Protein AF-A0A950S6F5-F1 (afdb_monomer_lite)

Structure (mmCIF, N/CA/C/O backbone):
data_AF-A0A950S6F5-F1
#
_entry.id   AF-A0A950S6F5-F1
#
loop_
_atom_site.group_PDB
_atom_site.id
_atom_site.type_symbol
_atom_site.label_atom_id
_atom_site.label_alt_id
_atom_site.label_comp_id
_atom_site.label_asym_id
_atom_site.label_entity_id
_atom_site.label_seq_id
_atom_site.pdbx_PDB_ins_code
_atom_site.Cartn_x
_atom_site.Cartn_y
_atom_site.Cartn_z
_atom_site.occupancy
_atom_site.B_iso_or_equiv
_atom_site.auth_seq_id
_atom_site.auth_comp_id
_atom_site.auth_asym_id
_atom_site.auth_atom_id
_atom_site.pdbx_PDB_model_num
ATOM 1 N N . MET A 1 1 ? -60.854 12.770 68.342 1.00 50.31 1 MET A N 1
ATOM 2 C CA . MET A 1 1 ? -59.406 12.559 68.170 1.00 50.31 1 MET A CA 1
ATOM 3 C C . MET A 1 1 ? -59.249 11.966 66.782 1.00 50.31 1 MET A C 1
ATOM 5 O O . MET A 1 1 ? -59.583 10.809 66.584 1.00 50.31 1 MET A O 1
ATOM 9 N N . THR A 1 2 ? -58.998 12.825 65.801 1.00 54.88 2 THR A N 1
ATOM 10 C CA . THR A 1 2 ? -58.970 12.513 64.365 1.00 54.88 2 THR A CA 1
ATOM 11 C C . THR A 1 2 ? -57.511 12.414 63.947 1.00 54.88 2 THR A C 1
ATOM 13 O O . THR A 1 2 ? -56.796 13.406 64.050 1.00 54.88 2 THR A O 1
ATOM 16 N N . GLU A 1 3 ? -57.062 11.223 63.558 1.00 56.06 3 GLU A N 1
ATOM 17 C CA . GLU A 1 3 ? -55.709 11.010 63.039 1.00 56.06 3 GLU A CA 1
ATOM 18 C C . GLU A 1 3 ? -55.657 11.447 61.570 1.00 56.06 3 GLU A C 1
ATOM 20 O O . GLU A 1 3 ? -56.433 10.958 60.747 1.00 56.06 3 GLU A O 1
ATOM 25 N N . GLU A 1 4 ? -54.781 12.402 61.250 1.00 56.34 4 GLU A N 1
ATOM 26 C CA . GLU A 1 4 ? -54.487 12.777 59.865 1.00 56.34 4 GLU A CA 1
ATOM 27 C C . GLU A 1 4 ? -53.577 11.729 59.200 1.00 56.34 4 GLU A C 1
ATOM 29 O O . GLU A 1 4 ? -52.648 11.225 59.839 1.00 56.34 4 GLU A O 1
ATOM 34 N N . PRO A 1 5 ? -53.802 11.401 57.914 1.00 65.88 5 PRO A N 1
ATOM 35 C CA . PRO A 1 5 ? -52.975 10.449 57.196 1.00 65.88 5 PRO A CA 1
ATOM 36 C C . PRO A 1 5 ? -51.649 11.097 56.784 1.00 65.88 5 PRO A C 1
ATOM 38 O O . PRO A 1 5 ? -51.618 12.141 56.138 1.00 65.88 5 PRO A O 1
ATOM 41 N N . ILE A 1 6 ? -50.547 10.440 57.146 1.00 68.00 6 ILE A N 1
ATOM 42 C CA . ILE A 1 6 ? -49.180 10.844 56.807 1.00 68.00 6 ILE A CA 1
ATOM 43 C C . ILE A 1 6 ? -48.997 10.753 55.285 1.00 68.00 6 ILE A C 1
ATOM 45 O O . ILE A 1 6 ? -48.950 9.662 54.714 1.00 68.00 6 ILE A O 1
ATOM 49 N N . GLU A 1 7 ? -48.890 11.910 54.634 1.00 68.44 7 GLU A N 1
ATOM 50 C CA . GLU A 1 7 ? -48.600 12.051 53.209 1.00 68.44 7 GLU A CA 1
ATOM 51 C C . GLU A 1 7 ? -47.172 11.555 52.919 1.00 68.44 7 GLU A C 1
ATOM 53 O O . GLU A 1 7 ? -46.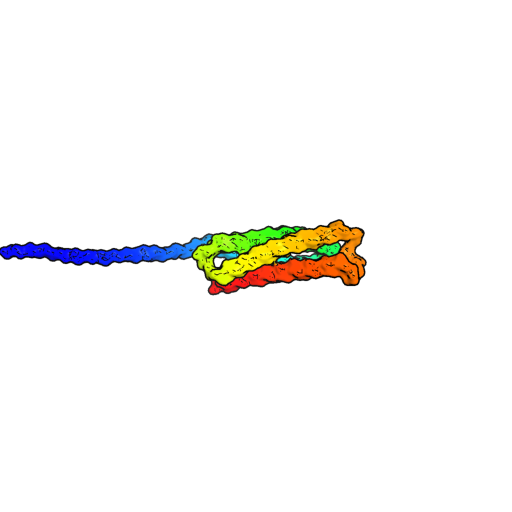171 12.156 53.315 1.00 68.44 7 GLU A O 1
ATOM 58 N N . THR A 1 8 ? -47.062 10.393 52.274 1.00 68.62 8 THR A N 1
ATOM 59 C CA . THR A 1 8 ? -45.777 9.785 51.916 1.00 68.62 8 THR A CA 1
ATOM 60 C C . THR A 1 8 ? -45.104 10.579 50.800 1.00 68.62 8 THR A C 1
ATOM 62 O O . THR A 1 8 ? -45.651 10.693 49.703 1.00 68.62 8 THR A O 1
ATOM 65 N N . ALA A 1 9 ? -43.900 11.086 51.073 1.00 71.44 9 ALA A N 1
ATOM 66 C CA . ALA A 1 9 ? -43.093 11.846 50.125 1.00 71.44 9 ALA A CA 1
ATOM 67 C C . ALA A 1 9 ? -42.874 11.091 48.791 1.00 71.44 9 ALA A C 1
ATOM 69 O O . ALA A 1 9 ? -42.664 9.872 48.799 1.00 71.44 9 ALA A O 1
ATOM 70 N N . PRO A 1 10 ? -42.878 11.796 47.642 1.00 69.12 10 PRO A N 1
ATOM 71 C CA . PRO A 1 10 ? -42.658 11.187 46.335 1.00 69.12 10 PRO A CA 1
ATOM 72 C C . PRO A 1 10 ? -41.254 10.576 46.257 1.00 69.12 10 PRO A C 1
ATOM 74 O O . PRO A 1 10 ? -40.254 11.247 46.519 1.00 69.12 10 PRO A O 1
ATOM 77 N N . GLN A 1 11 ? -41.175 9.292 45.893 1.00 69.12 11 GLN A N 1
ATOM 78 C CA . GLN A 1 11 ? -39.890 8.625 45.701 1.00 69.12 11 GLN A CA 1
ATOM 79 C C . GLN A 1 11 ? -39.097 9.310 44.575 1.00 69.12 11 GLN A C 1
ATOM 81 O O . GLN A 1 11 ? -39.662 9.583 43.511 1.00 69.12 11 GLN A O 1
ATOM 86 N N . PRO A 1 12 ? -37.792 9.576 44.771 1.00 66.31 12 PRO A N 1
ATOM 87 C CA . PRO A 1 12 ? -36.962 10.167 43.735 1.00 66.31 12 PRO A CA 1
ATOM 88 C C . PRO A 1 12 ? -36.887 9.212 42.544 1.00 66.31 12 PRO A C 1
ATOM 90 O O . PRO A 1 12 ? -36.524 8.044 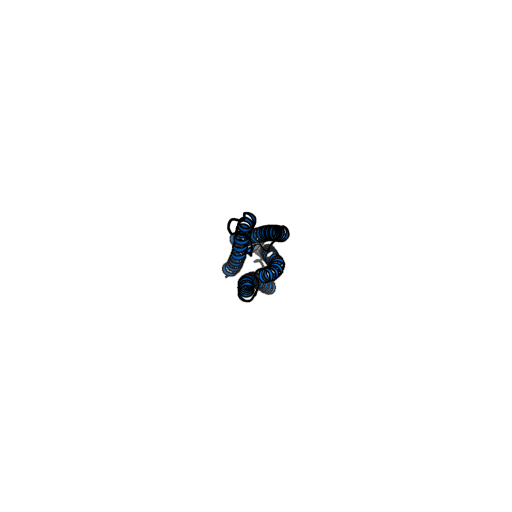42.688 1.00 66.31 12 PRO A O 1
ATOM 93 N N . ALA A 1 13 ? -37.236 9.716 41.361 1.00 66.62 13 ALA A N 1
ATOM 94 C CA . ALA A 1 13 ? -37.112 8.985 40.111 1.00 66.62 13 ALA A CA 1
ATOM 95 C C . ALA A 1 13 ? -35.646 8.567 39.918 1.00 66.62 13 ALA A C 1
ATOM 97 O O . ALA A 1 13 ? -34.788 9.390 39.596 1.00 66.62 13 ALA A O 1
ATOM 98 N N . ILE A 1 14 ? -35.352 7.284 40.144 1.00 65.62 14 ILE A N 1
ATOM 99 C CA . ILE A 1 14 ? -34.038 6.704 39.879 1.00 65.62 14 ILE A CA 1
ATOM 100 C C . ILE A 1 14 ? -33.854 6.725 38.364 1.00 65.62 14 ILE A C 1
ATOM 102 O O . ILE A 1 14 ? -34.398 5.896 37.635 1.00 65.62 14 ILE A O 1
ATOM 106 N N . PHE A 1 15 ? -33.118 7.726 37.887 1.00 64.75 15 PHE A N 1
ATOM 107 C CA . PHE A 1 15 ? -32.721 7.853 36.496 1.00 64.75 15 PHE A CA 1
ATOM 108 C C . PHE A 1 15 ? -31.773 6.692 36.185 1.00 64.75 15 PHE A C 1
ATOM 110 O O . PHE A 1 15 ? -30.585 6.726 36.500 1.00 64.75 15 PHE A O 1
ATOM 117 N N . ASN A 1 16 ? -32.335 5.608 35.652 1.00 62.53 16 ASN A N 1
ATOM 118 C CA . ASN A 1 16 ? -31.612 4.384 35.355 1.00 62.53 16 ASN A CA 1
ATOM 119 C C . ASN A 1 16 ? -30.742 4.623 34.113 1.00 62.53 16 ASN A C 1
ATOM 121 O O . ASN A 1 16 ? -31.159 4.371 32.980 1.00 62.53 16 ASN A O 1
ATOM 125 N N . ILE A 1 17 ? -29.549 5.188 34.319 1.00 65.69 17 ILE A N 1
ATOM 126 C CA . ILE A 1 17 ? -28.532 5.334 33.278 1.00 65.69 17 ILE A CA 1
ATOM 127 C C . ILE A 1 17 ? -28.079 3.917 32.924 1.00 65.69 17 ILE A C 1
ATOM 129 O O . ILE A 1 17 ? -27.190 3.360 33.564 1.00 65.69 17 ILE A O 1
ATOM 133 N N . SER A 1 18 ? -28.724 3.311 31.925 1.00 66.50 18 SER A N 1
ATOM 134 C CA . SER A 1 18 ? -28.246 2.063 31.333 1.00 66.50 18 SER A CA 1
ATOM 135 C C . SER A 1 18 ? -26.853 2.322 30.778 1.00 66.50 18 SER A C 1
ATOM 137 O O . SER A 1 18 ? -26.692 3.006 29.765 1.00 66.50 18 SER A O 1
ATOM 139 N N . LEU A 1 19 ? -25.836 1.825 31.482 1.00 68.69 19 LEU A N 1
ATOM 140 C CA . LEU A 1 19 ? -24.470 1.856 30.988 1.00 68.69 19 LEU A CA 1
ATOM 141 C C . LEU A 1 19 ? -24.425 1.058 29.676 1.00 68.69 19 LEU A C 1
ATOM 143 O O . LEU A 1 19 ? -25.020 -0.019 29.606 1.00 68.69 19 LEU A O 1
ATOM 147 N N . PRO A 1 20 ? -23.764 1.569 28.625 1.00 66.12 20 PRO A N 1
ATOM 148 C CA . PRO A 1 20 ? -23.665 0.855 27.363 1.00 66.12 20 PRO A CA 1
ATOM 149 C C . PRO A 1 20 ? -22.991 -0.503 27.575 1.00 66.12 20 PRO A C 1
ATOM 151 O O . PRO A 1 20 ? -21.937 -0.584 28.210 1.00 66.12 20 PRO A O 1
ATOM 154 N N . ASP A 1 21 ? -23.599 -1.557 27.025 1.00 66.56 21 ASP A N 1
ATOM 155 C CA . ASP A 1 21 ? -23.090 -2.921 27.146 1.00 66.56 21 ASP A CA 1
ATOM 156 C C . ASP A 1 21 ? -21.619 -3.006 26.706 1.00 66.56 21 ASP A C 1
ATOM 158 O O . ASP A 1 21 ? -21.254 -2.467 25.646 1.00 66.56 21 ASP A O 1
ATOM 162 N N . PRO A 1 22 ? -20.761 -3.719 27.461 1.00 63.56 22 PRO A N 1
ATOM 163 C CA . PRO A 1 22 ? -19.386 -3.934 27.050 1.00 63.56 22 PRO A CA 1
ATOM 164 C C . PRO A 1 22 ? -19.345 -4.636 25.682 1.00 63.56 22 PRO A C 1
ATOM 166 O O . PRO A 1 22 ? -20.214 -5.458 25.362 1.00 63.56 22 PRO A O 1
ATOM 169 N N . PRO A 1 23 ? -18.337 -4.344 24.840 1.00 64.81 23 PRO A N 1
ATOM 170 C CA . PRO A 1 23 ? -18.224 -4.971 23.533 1.00 64.81 23 PRO A CA 1
ATOM 171 C C . PRO A 1 23 ? -18.193 -6.497 23.674 1.00 64.81 23 PRO A C 1
ATOM 173 O O . PRO A 1 23 ? -17.400 -7.058 24.434 1.00 64.81 23 PRO A O 1
ATOM 176 N N . ARG A 1 24 ? -19.055 -7.185 22.914 1.00 75.56 24 ARG A N 1
ATOM 177 C CA . ARG A 1 24 ? -19.080 -8.654 22.875 1.00 75.56 24 ARG A CA 1
ATOM 178 C C . ARG A 1 24 ? -17.688 -9.165 22.490 1.00 75.56 24 ARG A C 1
ATOM 180 O O . ARG A 1 24 ? -17.121 -8.698 21.502 1.00 75.56 24 ARG A O 1
ATOM 187 N N . ARG A 1 25 ? -17.157 -10.151 23.228 1.00 76.44 25 ARG A N 1
ATOM 188 C CA . ARG A 1 25 ? -15.814 -10.741 23.012 1.00 76.44 25 ARG A CA 1
ATOM 189 C C . ARG A 1 25 ? -15.528 -11.104 21.545 1.00 76.44 25 ARG A C 1
ATOM 191 O O . ARG A 1 25 ? -14.399 -10.952 21.088 1.00 76.44 25 ARG A O 1
ATOM 198 N N . SER A 1 26 ? -16.547 -11.517 20.789 1.00 76.50 26 SER A N 1
ATOM 199 C CA . SER A 1 26 ? -16.447 -11.821 19.355 1.00 76.50 26 SER A CA 1
ATOM 200 C C . SER A 1 26 ? -16.059 -10.613 18.490 1.00 76.50 26 SER A C 1
ATOM 202 O O . SER A 1 26 ? -15.252 -10.752 17.577 1.00 76.50 26 SER A O 1
ATOM 204 N N . SER A 1 27 ? -16.559 -9.414 18.802 1.00 82.06 27 SER A N 1
ATOM 205 C CA . SER A 1 27 ? -16.232 -8.177 18.076 1.00 82.06 27 SER A CA 1
ATOM 206 C C . SER A 1 27 ? -14.755 -7.805 18.226 1.00 82.06 27 SER A C 1
ATOM 208 O O . SER A 1 27 ? -14.123 -7.340 17.277 1.00 82.06 27 SER A O 1
ATOM 210 N N . LEU A 1 28 ? -14.188 -8.035 19.413 1.00 85.56 28 LEU A N 1
ATOM 211 C CA . LEU A 1 28 ? -12.769 -7.800 19.689 1.00 85.56 28 LEU A CA 1
ATOM 212 C C . LEU A 1 28 ? -11.878 -8.797 18.939 1.00 85.56 28 LEU A C 1
ATOM 214 O O . LEU A 1 28 ? -10.857 -8.407 18.382 1.00 85.56 28 LEU A O 1
ATOM 218 N N . ALA A 1 29 ? -12.278 -10.068 18.881 1.00 90.31 29 ALA A N 1
ATOM 219 C CA . ALA A 1 29 ? -11.542 -11.085 18.134 1.00 90.31 29 ALA A CA 1
ATOM 220 C C . ALA A 1 29 ? -11.518 -10.786 16.624 1.00 90.31 29 ALA A C 1
ATOM 222 O O . ALA A 1 29 ? -10.455 -10.826 16.010 1.00 90.31 29 ALA A O 1
ATOM 223 N N . ILE A 1 30 ? -12.666 -10.420 16.039 1.00 92.62 30 ILE A N 1
ATOM 224 C CA . ILE A 1 30 ? -12.779 -10.097 14.606 1.00 92.62 30 ILE A CA 1
ATOM 225 C C . ILE A 1 30 ? -11.914 -8.887 14.245 1.00 92.62 30 ILE A C 1
ATOM 227 O O . ILE A 1 30 ? -11.158 -8.924 13.280 1.00 92.62 30 ILE A O 1
ATOM 231 N N . THR A 1 31 ? -11.992 -7.816 15.032 1.00 93.00 31 THR A N 1
ATOM 232 C CA . THR A 1 31 ? -11.215 -6.598 14.765 1.00 93.00 31 THR A CA 1
ATOM 233 C C . THR A 1 31 ? -9.708 -6.839 14.867 1.00 93.00 31 THR A C 1
ATOM 235 O O . THR A 1 31 ? -8.971 -6.392 13.992 1.00 93.00 31 THR A O 1
ATOM 238 N N . ARG A 1 32 ? -9.253 -7.623 15.855 1.00 93.69 32 ARG A N 1
ATOM 239 C CA . ARG A 1 32 ? -7.847 -8.052 15.964 1.00 93.69 32 ARG A CA 1
ATOM 240 C C . ARG A 1 32 ? -7.405 -8.903 14.780 1.00 93.69 32 ARG A C 1
ATOM 242 O O . ARG A 1 32 ? -6.308 -8.705 14.271 1.00 93.69 32 ARG A O 1
ATOM 249 N N . LEU A 1 33 ? -8.257 -9.819 14.319 1.00 96.00 33 LEU A N 1
ATOM 250 C CA . LEU A 1 33 ? -7.969 -10.634 13.142 1.00 96.00 33 LEU A CA 1
ATOM 251 C C . LEU A 1 33 ? -7.797 -9.760 11.891 1.00 96.00 33 LEU A C 1
ATOM 253 O O . LEU A 1 33 ? -6.825 -9.936 11.163 1.00 96.00 33 LEU A O 1
ATOM 257 N N . ILE A 1 34 ? -8.687 -8.787 11.667 1.00 96.81 34 ILE A N 1
ATOM 258 C CA . ILE A 1 34 ? -8.586 -7.854 10.532 1.00 96.81 34 ILE A CA 1
ATOM 259 C C . ILE A 1 34 ? -7.285 -7.046 10.611 1.00 96.81 34 ILE A C 1
ATOM 261 O O . ILE A 1 34 ? -6.578 -6.928 9.613 1.00 96.81 34 ILE A O 1
ATOM 265 N N . GLN A 1 35 ? -6.941 -6.526 11.792 1.00 96.00 35 GLN A N 1
ATOM 266 C CA . GLN A 1 35 ? -5.697 -5.784 12.011 1.00 96.00 35 GLN A CA 1
ATOM 267 C C . GLN A 1 35 ? -4.455 -6.643 11.742 1.00 96.00 35 GLN A C 1
ATOM 269 O O . GLN A 1 35 ? -3.558 -6.208 11.023 1.00 96.00 35 GLN A O 1
ATOM 274 N N . ALA A 1 36 ? -4.420 -7.869 12.271 1.00 97.00 36 ALA A N 1
ATOM 275 C CA . ALA A 1 36 ? -3.312 -8.798 12.078 1.00 97.00 36 ALA A CA 1
ATOM 276 C C . ALA A 1 36 ? -3.149 -9.196 10.604 1.00 97.00 36 ALA A C 1
ATOM 278 O O . ALA A 1 36 ? -2.030 -9.213 10.097 1.00 97.00 36 ALA A O 1
ATOM 279 N N . LEU A 1 37 ? -4.253 -9.461 9.898 1.00 97.75 37 LEU A N 1
ATOM 280 C CA . LEU A 1 37 ? -4.227 -9.756 8.465 1.00 97.75 37 LEU A CA 1
ATOM 281 C C . LEU A 1 37 ? -3.745 -8.554 7.652 1.00 97.75 37 LEU A C 1
ATOM 283 O O . LEU A 1 37 ? -2.922 -8.714 6.754 1.00 97.75 37 LEU A O 1
ATOM 287 N N . TRP A 1 38 ? -4.221 -7.350 7.964 1.00 98.12 38 TRP A N 1
ATOM 288 C CA . TRP A 1 38 ? -3.835 -6.140 7.243 1.00 98.12 38 TRP A CA 1
ATOM 289 C C . TRP A 1 38 ? -2.356 -5.796 7.445 1.00 98.12 38 TRP A C 1
ATOM 291 O O . TRP A 1 38 ? -1.616 -5.694 6.467 1.00 98.12 38 TRP A O 1
ATOM 301 N N . LEU A 1 39 ? -1.900 -5.712 8.698 1.00 98.19 39 LEU A N 1
ATOM 302 C CA . LEU A 1 39 ? -0.501 -5.437 9.025 1.00 98.19 39 LEU A CA 1
ATOM 303 C C . LEU A 1 39 ? 0.420 -6.558 8.526 1.00 98.19 39 LEU A C 1
ATOM 305 O O . LEU A 1 39 ? 1.397 -6.300 7.823 1.00 98.19 39 LEU A O 1
ATOM 309 N N . GLY A 1 40 ? 0.088 -7.807 8.856 1.00 97.75 40 GLY A N 1
ATOM 310 C CA . GLY A 1 40 ? 0.893 -8.976 8.517 1.00 97.75 40 GLY A CA 1
ATOM 311 C C . GLY A 1 40 ? 1.040 -9.167 7.011 1.00 97.75 40 GLY A C 1
ATOM 312 O O . GLY A 1 40 ? 2.147 -9.405 6.535 1.00 97.75 40 GLY A O 1
ATOM 313 N N . SER A 1 41 ? -0.038 -8.995 6.239 1.00 97.62 41 SER A N 1
ATOM 314 C CA . SER A 1 41 ? 0.034 -9.095 4.775 1.00 97.62 41 SER A CA 1
ATOM 315 C C . SER A 1 41 ? 0.857 -7.971 4.142 1.00 97.62 41 SER A C 1
ATOM 317 O O . SER A 1 41 ? 1.564 -8.224 3.170 1.00 97.62 41 SER A O 1
ATOM 319 N N . GLY A 1 42 ? 0.816 -6.752 4.692 1.00 97.25 42 GLY A N 1
ATOM 320 C CA . GLY A 1 42 ? 1.651 -5.643 4.226 1.00 97.25 42 GLY A CA 1
ATOM 321 C C . GLY A 1 42 ? 3.143 -5.901 4.450 1.00 97.25 42 GLY A C 1
ATOM 322 O O . GLY A 1 42 ? 3.941 -5.760 3.524 1.00 97.25 42 GLY A O 1
ATOM 323 N N . VAL A 1 43 ? 3.521 -6.368 5.645 1.00 97.62 43 VAL A N 1
ATOM 324 C CA . VAL A 1 43 ? 4.909 -6.770 5.945 1.00 97.62 43 VAL A CA 1
ATOM 325 C C . VAL A 1 43 ? 5.340 -7.940 5.061 1.00 97.62 43 VAL A C 1
ATOM 327 O O . VAL A 1 43 ? 6.412 -7.904 4.458 1.00 97.62 43 VAL A O 1
ATOM 330 N N . PHE A 1 44 ? 4.487 -8.957 4.929 1.00 97.06 44 PHE A N 1
ATOM 331 C CA . PHE A 1 44 ? 4.742 -10.108 4.068 1.00 97.06 44 PHE A CA 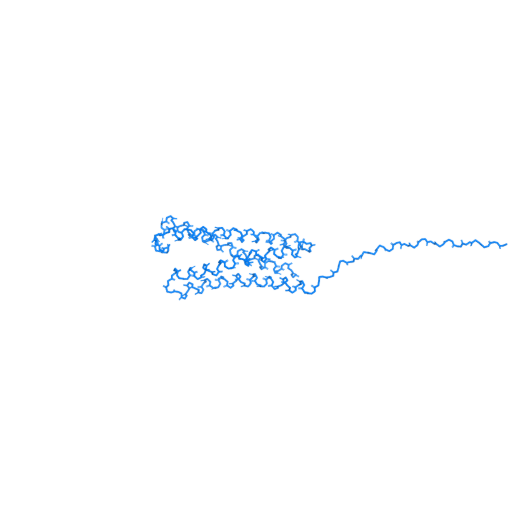1
ATOM 332 C C . PHE A 1 44 ? 4.989 -9.696 2.613 1.00 97.06 44 PHE A C 1
ATOM 334 O O . PHE A 1 44 ? 5.908 -10.214 1.981 1.00 97.06 44 PHE A O 1
ATOM 341 N N . LEU A 1 45 ? 4.216 -8.747 2.082 1.00 96.81 45 LEU A N 1
ATOM 342 C CA . LEU A 1 45 ? 4.380 -8.244 0.720 1.00 96.81 45 LEU A CA 1
ATOM 343 C C . LEU A 1 45 ? 5.739 -7.557 0.516 1.00 96.81 45 LEU A C 1
ATOM 345 O O . LEU A 1 45 ? 6.394 -7.816 -0.492 1.00 96.81 45 LEU A O 1
ATOM 349 N N . LEU A 1 46 ? 6.189 -6.734 1.469 1.00 96.00 46 LEU A N 1
ATOM 350 C CA . LEU A 1 46 ? 7.507 -6.085 1.409 1.00 96.00 46 LEU A CA 1
ATOM 351 C C . LEU A 1 46 ? 8.645 -7.116 1.372 1.00 96.00 46 LEU A C 1
ATOM 353 O O . LEU A 1 46 ? 9.555 -7.018 0.546 1.00 96.00 46 LEU A O 1
ATOM 357 N N . LEU A 1 47 ? 8.564 -8.141 2.225 1.00 96.81 47 LEU A N 1
ATOM 358 C CA . LEU A 1 47 ? 9.543 -9.230 2.260 1.00 96.81 47 LEU A CA 1
ATOM 359 C C . LEU A 1 47 ? 9.498 -10.077 0.984 1.00 96.81 47 LEU A C 1
ATOM 361 O O . LEU A 1 47 ? 10.542 -10.408 0.427 1.00 96.81 47 LEU A O 1
ATOM 365 N N . THR A 1 48 ? 8.296 -10.376 0.492 1.00 95.44 48 THR A N 1
ATOM 366 C CA . THR A 1 48 ? 8.083 -11.142 -0.742 1.00 95.44 48 THR A CA 1
ATOM 367 C C . THR A 1 48 ? 8.661 -10.414 -1.948 1.00 95.44 48 THR A C 1
ATOM 369 O O . THR A 1 48 ? 9.294 -11.049 -2.785 1.00 95.44 48 THR A O 1
ATOM 372 N N . ALA A 1 49 ? 8.493 -9.091 -2.034 1.00 94.50 49 ALA A N 1
ATOM 373 C CA . ALA A 1 49 ? 9.079 -8.302 -3.110 1.00 94.50 49 ALA A CA 1
ATOM 374 C C . ALA A 1 49 ? 10.608 -8.413 -3.113 1.00 94.50 49 ALA A C 1
ATOM 376 O O . ALA A 1 49 ? 11.193 -8.763 -4.137 1.00 94.50 49 ALA A O 1
ATOM 377 N N . SER A 1 50 ? 11.244 -8.202 -1.959 1.00 95.00 50 SER A N 1
ATOM 378 C CA . SER A 1 50 ? 12.697 -8.346 -1.812 1.00 95.00 50 SER A CA 1
ATOM 379 C C . SER A 1 50 ? 13.178 -9.752 -2.196 1.00 95.00 50 SER A C 1
ATOM 381 O O . SER A 1 50 ? 14.068 -9.902 -3.034 1.00 95.00 50 SER A O 1
ATOM 383 N N . ALA A 1 51 ? 12.532 -10.790 -1.658 1.00 95.50 51 ALA A N 1
ATOM 384 C CA . ALA A 1 51 ? 12.881 -12.180 -1.937 1.00 95.50 51 ALA A CA 1
ATOM 385 C C . ALA A 1 51 ? 12.720 -12.541 -3.424 1.00 95.50 51 ALA A C 1
ATOM 387 O O . ALA A 1 51 ? 13.590 -13.201 -3.989 1.00 95.50 51 ALA A O 1
ATOM 388 N N . ALA A 1 52 ? 11.649 -12.077 -4.074 1.00 95.06 52 ALA A N 1
ATOM 389 C CA . ALA A 1 52 ? 11.401 -12.330 -5.491 1.00 95.06 52 ALA A CA 1
ATOM 390 C C . ALA A 1 52 ? 12.486 -11.712 -6.383 1.00 95.06 52 ALA A C 1
ATOM 392 O O . ALA A 1 52 ? 12.995 -12.385 -7.276 1.00 95.06 52 ALA A O 1
ATOM 393 N N . PHE A 1 53 ? 12.877 -10.460 -6.127 1.00 93.44 53 PHE A N 1
ATOM 394 C CA . PHE A 1 53 ? 13.945 -9.807 -6.891 1.00 93.44 53 PHE A CA 1
ATOM 395 C C . PHE A 1 53 ? 15.331 -10.388 -6.604 1.00 93.44 53 PHE A C 1
ATOM 397 O O . PHE A 1 53 ? 16.179 -10.370 -7.490 1.00 93.44 53 PHE A O 1
ATOM 404 N N . HIS A 1 54 ? 15.562 -10.917 -5.402 1.00 94.38 54 HIS A N 1
ATOM 405 C CA . HIS A 1 54 ? 16.823 -11.573 -5.068 1.00 94.38 54 HIS A CA 1
ATOM 406 C C . HIS A 1 54 ? 16.970 -12.949 -5.736 1.00 94.38 54 HIS A C 1
ATOM 408 O O . HIS A 1 54 ? 18.056 -13.305 -6.180 1.00 94.38 54 HIS A O 1
ATOM 414 N N . ALA A 1 55 ? 15.886 -13.726 -5.803 1.00 94.25 55 ALA A N 1
ATOM 415 C CA . ALA A 1 55 ? 15.918 -15.095 -6.314 1.00 94.25 55 ALA A CA 1
ATOM 416 C C . ALA A 1 55 ? 15.774 -15.199 -7.843 1.00 94.25 55 ALA A C 1
ATOM 418 O O . ALA A 1 55 ? 16.139 -16.222 -8.423 1.00 94.25 55 ALA A O 1
ATOM 419 N N . ALA A 1 56 ? 15.206 -14.189 -8.506 1.00 92.75 56 ALA A N 1
ATOM 420 C CA . ALA A 1 56 ? 14.933 -14.255 -9.936 1.00 92.75 56 ALA A CA 1
ATOM 421 C C . ALA A 1 56 ? 16.191 -14.031 -10.789 1.00 92.75 56 ALA A C 1
ATOM 423 O O . ALA A 1 56 ? 16.961 -13.101 -10.568 1.00 92.75 56 ALA A O 1
ATOM 424 N N . SER A 1 57 ? 16.341 -14.832 -11.844 1.00 89.00 57 SER A N 1
ATOM 425 C CA . SER A 1 57 ? 17.357 -14.630 -12.887 1.00 89.00 57 SER A CA 1
ATOM 426 C C . SER A 1 57 ? 17.045 -13.441 -13.805 1.00 89.00 57 SER A C 1
ATOM 428 O O . SER A 1 57 ? 17.941 -12.913 -14.462 1.00 89.00 57 SER A O 1
ATOM 430 N N . ASN A 1 58 ? 15.779 -13.013 -13.850 1.00 88.81 58 ASN A N 1
ATOM 431 C CA . ASN A 1 58 ? 15.282 -11.900 -14.649 1.00 88.81 58 ASN A CA 1
ATOM 432 C C . ASN A 1 58 ? 14.367 -11.002 -13.801 1.00 88.81 58 ASN A C 1
ATOM 434 O O . ASN A 1 58 ? 13.396 -11.457 -13.194 1.00 88.81 58 ASN A O 1
ATOM 438 N N . THR A 1 59 ? 14.639 -9.698 -13.809 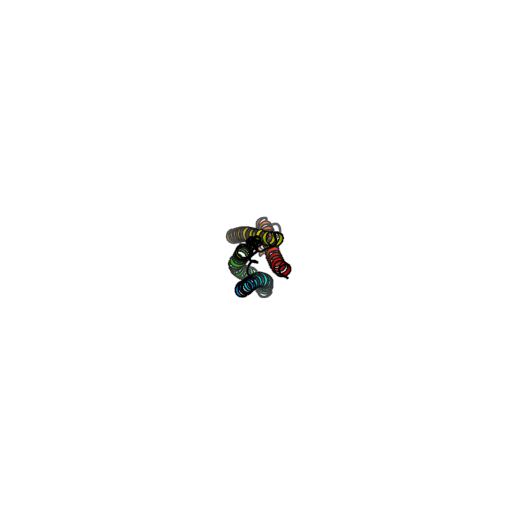1.00 88.25 59 THR A N 1
ATOM 439 C CA . THR A 1 59 ? 13.865 -8.686 -13.073 1.00 88.25 59 THR A CA 1
ATOM 440 C C . THR A 1 59 ? 12.420 -8.567 -13.557 1.00 88.25 59 THR A C 1
ATOM 442 O O . THR A 1 59 ? 11.540 -8.206 -12.776 1.00 88.25 59 THR A O 1
ATOM 445 N N . THR A 1 60 ? 12.155 -8.893 -14.823 1.00 88.50 60 THR A N 1
ATOM 446 C CA . THR A 1 60 ? 10.805 -8.853 -15.404 1.00 88.50 60 THR A CA 1
ATOM 447 C C . THR A 1 60 ? 9.902 -9.909 -14.770 1.00 88.50 60 THR A C 1
ATOM 449 O O . THR A 1 60 ? 8.754 -9.618 -14.430 1.00 88.50 60 THR A O 1
ATOM 452 N N . ASP A 1 61 ? 10.429 -11.111 -14.535 1.00 90.81 61 ASP A N 1
ATOM 453 C CA . ASP A 1 61 ? 9.667 -12.213 -13.944 1.00 90.81 61 ASP A CA 1
ATOM 454 C C . ASP A 1 61 ? 9.354 -11.937 -12.471 1.00 90.81 61 ASP A C 1
ATOM 456 O O . ASP A 1 61 ? 8.205 -12.079 -12.045 1.00 90.81 61 ASP A O 1
ATOM 460 N N . ALA A 1 62 ? 10.333 -11.424 -11.716 1.00 92.81 62 ALA A N 1
ATOM 461 C CA . ALA A 1 62 ? 10.109 -10.948 -10.351 1.00 92.81 62 ALA A CA 1
ATOM 462 C C . ALA A 1 62 ? 9.021 -9.864 -10.300 1.00 92.81 62 ALA A C 1
ATOM 464 O O . ALA A 1 62 ? 8.079 -9.963 -9.512 1.00 92.81 62 ALA A O 1
ATOM 465 N N . ALA A 1 63 ? 9.099 -8.859 -11.179 1.00 90.44 63 ALA A N 1
ATOM 466 C CA . ALA A 1 63 ? 8.111 -7.786 -11.245 1.00 90.44 63 ALA A CA 1
ATOM 467 C C . ALA A 1 63 ? 6.699 -8.299 -11.585 1.00 90.44 63 ALA A C 1
ATOM 469 O O . ALA A 1 63 ? 5.713 -7.771 -11.065 1.00 90.44 63 ALA A O 1
ATOM 470 N N . ASN A 1 64 ? 6.580 -9.336 -12.417 1.00 91.00 64 ASN A N 1
ATOM 471 C CA . ASN A 1 64 ? 5.298 -9.962 -12.738 1.00 91.00 64 ASN A CA 1
ATOM 472 C C . ASN A 1 64 ? 4.692 -10.685 -11.528 1.00 91.00 64 ASN A C 1
ATOM 474 O O . ASN A 1 64 ? 3.507 -10.497 -11.239 1.00 91.00 64 ASN A O 1
ATOM 478 N N . VAL A 1 65 ? 5.498 -11.451 -10.786 1.00 93.19 65 VAL A N 1
ATOM 479 C CA . VAL A 1 65 ? 5.054 -12.142 -9.563 1.00 93.19 65 VAL A CA 1
ATOM 480 C C . VAL A 1 65 ? 4.631 -11.133 -8.499 1.00 93.19 65 VAL A C 1
ATOM 482 O O . VAL A 1 65 ? 3.500 -11.187 -8.013 1.00 93.19 65 VAL A O 1
ATOM 485 N N . VAL A 1 66 ? 5.499 -10.168 -8.179 1.00 94.38 66 VAL A N 1
ATOM 486 C CA . VAL A 1 66 ? 5.205 -9.122 -7.188 1.00 94.38 66 VAL A CA 1
ATOM 487 C C . VAL A 1 66 ? 3.977 -8.326 -7.609 1.00 94.38 66 VAL A C 1
ATOM 489 O O . VAL A 1 66 ? 3.079 -8.116 -6.800 1.00 94.38 66 VAL A O 1
ATOM 492 N N . GLY A 1 67 ? 3.876 -7.964 -8.890 1.00 92.88 67 GLY A N 1
ATOM 493 C CA . GLY A 1 67 ? 2.714 -7.276 -9.439 1.00 92.88 67 GLY A CA 1
ATOM 494 C C . GLY A 1 67 ? 1.415 -8.069 -9.279 1.00 92.88 67 GLY A C 1
ATOM 495 O O . GLY A 1 67 ? 0.380 -7.473 -8.989 1.00 92.88 67 GLY A O 1
ATOM 496 N N . ALA A 1 68 ? 1.437 -9.396 -9.429 1.00 92.56 68 ALA A N 1
ATOM 497 C CA . ALA A 1 68 ? 0.260 -10.250 -9.254 1.00 92.56 68 ALA A CA 1
ATOM 498 C C . ALA A 1 68 ? -0.172 -10.383 -7.783 1.00 92.56 68 ALA A C 1
ATOM 500 O O . ALA A 1 68 ? -1.374 -10.400 -7.491 1.00 92.56 68 ALA A O 1
ATOM 501 N N . VAL A 1 69 ? 0.788 -10.460 -6.857 1.00 95.00 69 VAL A N 1
ATOM 502 C CA . VAL A 1 69 ? 0.513 -10.455 -5.411 1.00 95.00 69 VAL A CA 1
ATOM 503 C C . VAL A 1 69 ? -0.014 -9.084 -4.982 1.00 95.00 69 VAL A C 1
ATOM 505 O O . VAL A 1 69 ? -1.009 -9.004 -4.263 1.00 95.00 69 VAL A O 1
ATOM 508 N N . LEU A 1 70 ? 0.582 -8.007 -5.496 1.00 94.00 70 LEU A N 1
ATOM 509 C CA . LEU A 1 70 ? 0.213 -6.630 -5.183 1.00 94.00 70 LEU A CA 1
ATOM 510 C C . LEU A 1 70 ? -1.244 -6.315 -5.558 1.00 94.00 70 LEU A C 1
ATOM 512 O O . LEU A 1 70 ? -1.947 -5.718 -4.747 1.00 94.00 70 LEU A O 1
ATOM 516 N N . VAL A 1 71 ? -1.751 -6.769 -6.720 1.00 92.62 71 VAL A N 1
ATOM 517 C CA . VAL A 1 71 ? -3.187 -6.609 -7.074 1.00 92.62 71 VAL A CA 1
ATOM 518 C C . VAL A 1 71 ? -4.088 -7.169 -5.981 1.00 92.62 71 VAL A C 1
ATOM 520 O O . VAL A 1 71 ? -5.041 -6.519 -5.565 1.00 92.62 71 VAL A O 1
ATOM 523 N N . ARG A 1 72 ? -3.787 -8.381 -5.506 1.00 94.19 72 ARG A N 1
ATOM 524 C CA . ARG A 1 72 ? -4.604 -9.055 -4.490 1.00 94.19 72 ARG A CA 1
ATOM 525 C C . ARG A 1 72 ? -4.519 -8.335 -3.154 1.00 94.19 72 ARG A C 1
ATOM 527 O O . ARG A 1 72 ? -5.521 -8.199 -2.458 1.00 94.19 72 ARG A O 1
ATOM 534 N N . TRP A 1 73 ? -3.331 -7.843 -2.823 1.00 95.81 73 TRP A N 1
ATOM 535 C CA . TRP A 1 73 ? -3.108 -7.098 -1.598 1.00 95.81 73 TRP A CA 1
ATOM 536 C C . TRP A 1 73 ? -3.871 -5.765 -1.563 1.00 95.81 73 TRP A C 1
ATOM 538 O O . TRP A 1 73 ? -4.371 -5.408 -0.499 1.00 95.81 73 TRP A O 1
ATOM 548 N N . HIS A 1 74 ? -4.071 -5.075 -2.696 1.00 94.50 74 HIS A N 1
ATOM 549 C CA . HIS A 1 74 ? -4.883 -3.847 -2.735 1.00 94.50 74 HIS A CA 1
ATOM 550 C C . HIS A 1 74 ? -6.300 -4.048 -2.175 1.00 94.50 74 HIS A C 1
ATOM 552 O O . HIS A 1 74 ? -6.816 -3.157 -1.499 1.00 94.50 74 HIS A O 1
ATOM 558 N N . TYR A 1 75 ? -6.918 -5.218 -2.384 1.00 95.62 75 TYR A N 1
ATOM 559 C CA . TYR A 1 75 ? -8.222 -5.516 -1.784 1.00 95.62 75 TYR A CA 1
ATOM 560 C C . TYR A 1 75 ? -8.149 -5.542 -0.258 1.00 95.62 75 TYR A C 1
ATOM 562 O O . TYR A 1 75 ? -9.021 -4.986 0.400 1.00 95.62 75 TYR A O 1
ATOM 570 N N . ILE A 1 76 ? -7.099 -6.135 0.315 1.00 96.62 76 ILE A N 1
ATOM 571 C CA . ILE A 1 76 ? -6.896 -6.164 1.769 1.00 96.62 76 ILE A CA 1
ATOM 572 C C . ILE A 1 76 ? -6.632 -4.746 2.286 1.00 96.62 76 ILE A C 1
ATOM 574 O O . ILE A 1 76 ? -7.282 -4.314 3.236 1.00 96.62 76 ILE A O 1
ATOM 578 N N . ALA A 1 77 ? -5.730 -4.012 1.630 1.00 96.50 77 ALA A N 1
ATOM 579 C CA . ALA A 1 77 ? -5.342 -2.654 2.004 1.00 96.50 77 ALA A CA 1
ATOM 580 C C . ALA A 1 77 ? -6.507 -1.654 1.965 1.00 96.50 77 ALA A C 1
ATOM 582 O O . ALA A 1 77 ? -6.498 -0.680 2.711 1.00 96.50 77 ALA A O 1
ATOM 583 N N . LEU A 1 78 ? -7.518 -1.893 1.125 1.00 97.44 78 LEU A N 1
ATOM 584 C CA . LEU A 1 78 ? -8.722 -1.068 1.061 1.00 97.44 78 LEU A CA 1
ATOM 585 C C . LEU A 1 78 ? -9.828 -1.568 2.005 1.00 97.44 78 LEU A C 1
ATOM 587 O O . LEU A 1 78 ? -10.411 -0.782 2.752 1.00 97.44 78 LEU A O 1
ATOM 591 N N . LEU A 1 79 ? -10.128 -2.872 1.994 1.00 97.88 79 LEU A N 1
ATOM 592 C CA . LEU A 1 79 ? -11.250 -3.436 2.751 1.00 97.88 79 LEU A CA 1
ATOM 593 C C . LEU A 1 79 ? -11.000 -3.453 4.256 1.00 97.88 79 LEU A C 1
ATOM 595 O O . LEU A 1 79 ? -11.941 -3.234 5.020 1.00 97.88 79 LEU A O 1
ATOM 599 N N . ALA A 1 80 ? -9.767 -3.698 4.702 1.00 97.75 80 ALA A N 1
ATOM 600 C CA . ALA A 1 80 ? -9.452 -3.733 6.125 1.00 97.75 80 ALA A CA 1
ATOM 601 C C . ALA A 1 80 ? -9.735 -2.391 6.824 1.00 97.75 80 ALA A C 1
ATOM 603 O O . ALA A 1 80 ? -10.537 -2.394 7.765 1.00 97.75 80 ALA A O 1
ATOM 604 N N . PRO A 1 81 ? -9.183 -1.240 6.382 1.00 97.50 81 PRO A N 1
ATOM 605 C CA . PRO A 1 81 ? -9.469 0.030 7.036 1.00 97.50 81 PRO A CA 1
ATOM 606 C C . PRO A 1 81 ? -10.935 0.457 6.898 1.00 97.50 81 PRO A C 1
ATOM 608 O O . PRO A 1 81 ? -11.484 0.985 7.860 1.00 97.50 81 PRO A O 1
ATOM 611 N N . LEU A 1 82 ? -11.609 0.166 5.776 1.00 97.94 82 LEU A N 1
ATOM 612 C CA . LEU A 1 82 ? -13.050 0.427 5.629 1.00 97.94 82 LEU A CA 1
ATOM 613 C C . LEU A 1 82 ? -13.887 -0.371 6.634 1.00 97.94 82 LEU A C 1
ATOM 615 O O . LEU A 1 82 ? -14.763 0.181 7.299 1.00 97.94 82 LEU A O 1
ATOM 619 N N . THR A 1 83 ? -13.599 -1.665 6.769 1.00 96.75 83 THR A N 1
ATOM 620 C CA . THR A 1 83 ? -14.322 -2.546 7.692 1.00 96.75 83 THR A CA 1
ATOM 621 C C . THR A 1 83 ? -14.070 -2.129 9.136 1.00 96.75 83 THR A C 1
ATOM 623 O O . THR A 1 83 ? -15.010 -2.043 9.922 1.00 96.75 83 THR A O 1
ATOM 626 N N . LEU A 1 84 ? -12.821 -1.812 9.490 1.00 95.38 84 LEU A N 1
ATOM 627 C CA . LEU A 1 84 ? -12.485 -1.299 10.817 1.00 95.38 84 LEU A CA 1
ATOM 628 C C . LEU A 1 84 ? -13.181 0.035 11.091 1.00 95.38 84 LEU A C 1
ATOM 630 O O . LEU A 1 84 ? -13.768 0.189 12.155 1.00 95.38 84 LEU A O 1
ATOM 634 N N . MET A 1 85 ? -13.186 0.963 10.133 1.00 94.81 85 MET A N 1
ATOM 635 C CA . MET A 1 85 ? -13.871 2.251 10.265 1.00 94.81 85 MET A CA 1
ATOM 636 C C . MET A 1 85 ? -15.374 2.066 10.490 1.00 94.81 85 MET A C 1
ATOM 638 O O . MET A 1 85 ? -15.939 2.732 11.351 1.00 94.81 85 MET A O 1
ATOM 642 N N . PHE A 1 86 ? -16.008 1.127 9.783 1.00 94.25 86 PHE A N 1
ATOM 643 C CA . PHE A 1 86 ? -17.419 0.791 9.975 1.00 94.25 86 PHE A CA 1
ATOM 644 C C . PHE A 1 86 ? -17.696 0.187 11.361 1.00 94.25 86 PHE A C 1
ATOM 646 O O . PHE A 1 86 ? -18.598 0.643 12.064 1.00 94.25 86 PHE A O 1
ATOM 653 N N . LEU A 1 87 ? -16.908 -0.811 11.777 1.00 91.94 87 LEU A N 1
ATOM 654 C CA . LEU A 1 87 ? -17.079 -1.490 13.069 1.00 91.94 87 LEU A CA 1
ATOM 655 C C . LEU A 1 87 ? -16.840 -0.554 14.262 1.00 91.94 87 LEU A C 1
ATOM 657 O O . LEU A 1 87 ? -17.435 -0.731 15.326 1.00 91.94 87 LEU A O 1
ATOM 661 N N . GLU A 1 88 ? -15.981 0.443 14.078 1.00 88.25 88 GLU A N 1
ATOM 662 C CA . GLU A 1 88 ? -15.497 1.313 15.143 1.00 88.25 88 GLU A CA 1
ATOM 663 C C . GLU A 1 88 ? -16.082 2.731 15.114 1.00 88.25 88 GLU A C 1
ATOM 665 O O . GLU A 1 88 ? -15.824 3.519 16.026 1.00 88.25 88 GLU A O 1
ATOM 670 N N . TRP A 1 89 ? -16.928 3.042 14.127 1.00 88.88 89 TRP A N 1
ATOM 671 C CA . TRP A 1 89 ? -17.466 4.382 13.866 1.00 88.88 89 TRP A CA 1
ATOM 672 C C . TRP A 1 89 ? -18.042 5.081 15.104 1.00 88.88 89 TRP A C 1
ATOM 674 O O . TRP A 1 89 ? -17.832 6.272 15.307 1.00 88.88 89 TRP A O 1
ATOM 684 N N . ARG A 1 90 ? -18.771 4.340 15.951 1.00 85.38 90 ARG A N 1
ATOM 685 C CA . ARG A 1 90 ? -19.431 4.892 17.150 1.00 85.38 90 ARG A CA 1
ATOM 686 C C . ARG A 1 90 ? -18.611 4.796 18.436 1.00 85.38 90 ARG A C 1
ATOM 688 O O . ARG A 1 90 ? -19.040 5.335 19.450 1.00 85.38 90 ARG A O 1
ATOM 695 N N . ARG A 1 91 ? -17.501 4.058 18.436 1.00 79.06 91 ARG A N 1
ATOM 696 C CA . ARG A 1 91 ? -16.776 3.686 19.666 1.00 79.06 91 ARG A CA 1
ATOM 697 C C . ARG A 1 91 ? -15.376 4.268 19.746 1.00 79.06 91 ARG A C 1
ATOM 699 O O . ARG A 1 91 ? -14.808 4.324 20.833 1.00 79.06 91 ARG A O 1
ATOM 706 N N . SER A 1 92 ? -14.817 4.675 18.615 1.00 78.94 92 SER A N 1
ATOM 707 C CA . SER A 1 92 ? -13.401 4.984 18.539 1.00 78.94 92 SER A CA 1
ATOM 708 C C . SER A 1 92 ? -13.058 6.453 18.683 1.00 78.94 92 SER A C 1
ATOM 710 O O . SER A 1 92 ? -13.840 7.351 18.376 1.00 78.94 92 SER A O 1
ATOM 712 N N . ARG A 1 93 ? -11.829 6.683 19.153 1.00 86.19 93 ARG A N 1
ATOM 713 C CA . ARG A 1 93 ? -11.247 8.020 19.268 1.00 86.19 93 ARG A CA 1
ATOM 714 C C . ARG A 1 93 ? -11.150 8.657 17.871 1.00 86.19 93 ARG A C 1
ATOM 716 O O . ARG A 1 93 ? -10.755 7.957 16.933 1.00 86.19 93 ARG A O 1
ATOM 723 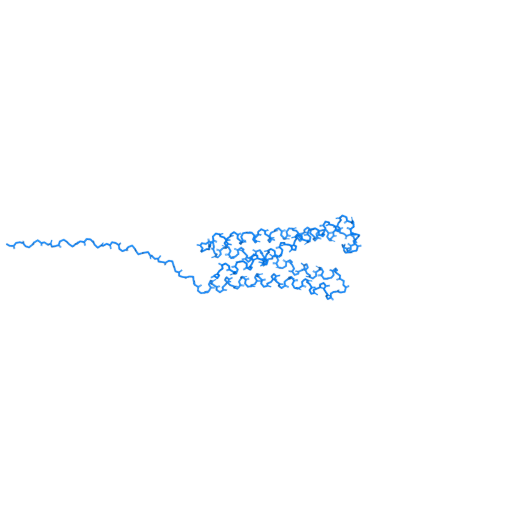N N . PRO A 1 94 ? -11.402 9.973 17.725 1.00 90.81 94 PRO A N 1
ATOM 724 C CA . PRO A 1 94 ? -11.330 10.668 16.435 1.00 90.81 94 PRO A CA 1
ATOM 725 C C . PRO A 1 94 ? -10.016 10.433 15.679 1.00 90.81 94 PRO A C 1
ATOM 727 O O . PRO A 1 94 ? -10.020 10.254 14.464 1.00 90.81 94 PRO A O 1
ATOM 730 N N . ILE A 1 95 ? -8.896 10.349 16.405 1.00 92.62 95 ILE A N 1
ATOM 731 C CA . ILE A 1 95 ? -7.576 10.070 15.828 1.00 92.62 95 ILE A CA 1
ATOM 732 C C . ILE A 1 95 ? -7.520 8.717 15.100 1.00 92.62 95 ILE A C 1
ATOM 734 O O . ILE A 1 95 ? -6.926 8.625 14.032 1.00 92.62 95 ILE A O 1
ATOM 738 N N . MET A 1 96 ? -8.178 7.677 15.621 1.00 93.44 96 MET A N 1
ATOM 739 C CA . MET A 1 96 ? -8.175 6.354 14.995 1.00 93.44 96 MET A CA 1
ATOM 740 C C . MET A 1 96 ? -8.966 6.368 13.686 1.00 93.44 96 MET A C 1
ATOM 742 O O . MET A 1 96 ? -8.514 5.815 12.687 1.00 93.44 96 MET A O 1
ATOM 746 N N . LEU A 1 97 ? -10.117 7.050 13.669 1.00 94.25 97 LEU A N 1
ATOM 747 C CA . LEU A 1 97 ? -10.909 7.238 12.452 1.00 94.25 97 LEU A CA 1
ATOM 748 C C . LEU A 1 97 ? -10.137 8.049 11.403 1.00 94.25 97 LEU A C 1
ATOM 750 O O . LEU A 1 97 ? -10.185 7.709 10.226 1.00 94.25 97 LEU A O 1
ATOM 754 N N . MET A 1 98 ? -9.370 9.059 11.824 1.00 95.75 98 MET A N 1
ATOM 755 C CA . MET A 1 98 ? -8.498 9.824 10.928 1.00 95.75 98 MET A CA 1
ATOM 756 C C . MET A 1 98 ? -7.397 8.947 10.314 1.00 95.75 98 MET A C 1
ATOM 758 O O . MET A 1 98 ? -7.186 9.005 9.106 1.00 95.75 98 MET A O 1
ATOM 762 N N . ILE A 1 99 ? -6.735 8.096 11.108 1.00 97.06 99 ILE A N 1
ATOM 763 C CA . ILE A 1 99 ? -5.718 7.156 10.602 1.00 97.06 99 ILE A CA 1
ATOM 764 C C . ILE A 1 99 ? -6.339 6.179 9.596 1.00 97.06 99 ILE A C 1
ATOM 766 O O . ILE A 1 99 ? -5.784 5.971 8.519 1.00 97.06 99 ILE A O 1
ATOM 770 N N . LEU A 1 100 ? -7.504 5.608 9.916 1.00 97.31 100 LEU A N 1
ATOM 771 C CA . LEU A 1 100 ? -8.221 4.699 9.018 1.00 97.31 100 LEU A CA 1
ATOM 772 C C . LEU A 1 100 ? -8.637 5.394 7.719 1.00 97.31 100 LEU A C 1
ATOM 774 O O . LEU A 1 100 ? -8.483 4.823 6.643 1.00 97.31 100 LEU A O 1
ATOM 778 N N . PHE A 1 101 ? -9.106 6.637 7.796 1.00 97.69 101 PHE A N 1
ATOM 779 C CA . PHE A 1 101 ? -9.452 7.425 6.619 1.00 97.69 101 PHE A CA 1
ATOM 780 C C . PHE A 1 101 ? -8.229 7.703 5.733 1.00 97.69 101 PHE A C 1
ATOM 782 O O . PHE A 1 101 ? -8.278 7.471 4.526 1.00 97.69 101 PHE A O 1
ATOM 789 N N . VAL A 1 102 ? -7.103 8.117 6.324 1.00 98.19 102 VAL A N 1
ATOM 790 C CA . VAL A 1 102 ? -5.835 8.301 5.596 1.00 98.19 102 VAL A CA 1
ATOM 791 C C . VAL A 1 102 ? -5.378 6.992 4.950 1.00 98.19 102 VAL A C 1
ATOM 793 O O . VAL A 1 102 ? -4.953 7.000 3.796 1.00 98.19 102 VAL A O 1
ATOM 796 N N . ALA A 1 103 ? -5.533 5.856 5.633 1.00 98.25 103 ALA A N 1
ATOM 797 C CA . ALA A 1 103 ? -5.261 4.551 5.045 1.00 98.25 103 ALA A CA 1
ATOM 798 C C . ALA A 1 103 ? -6.168 4.264 3.834 1.00 98.25 103 ALA A C 1
ATOM 800 O O . ALA A 1 103 ? -5.686 3.819 2.798 1.00 98.25 103 ALA A O 1
ATOM 801 N N . VAL A 1 104 ? -7.463 4.576 3.884 1.00 98.38 104 VAL A N 1
ATOM 802 C CA . VAL A 1 104 ? -8.337 4.424 2.703 1.00 98.38 104 VAL A CA 1
ATOM 803 C C . VAL A 1 104 ? -7.846 5.282 1.529 1.00 98.38 104 VAL A C 1
ATOM 805 O O . VAL A 1 104 ? -7.811 4.804 0.389 1.00 98.38 104 VAL A O 1
ATOM 808 N N . LEU A 1 105 ? -7.404 6.517 1.791 1.00 98.31 105 LEU A N 1
ATOM 809 C CA . LEU A 1 105 ? -6.835 7.391 0.761 1.00 98.31 105 LEU A CA 1
ATOM 810 C C . LEU A 1 105 ? -5.538 6.822 0.175 1.00 98.31 105 LEU A C 1
ATOM 812 O O . LEU A 1 105 ? -5.392 6.775 -1.045 1.00 98.31 105 LEU A O 1
ATOM 816 N N . PHE A 1 106 ? -4.622 6.334 1.016 1.00 98.19 106 PHE A N 1
ATOM 817 C CA . PHE A 1 106 ? -3.387 5.697 0.557 1.00 98.19 106 PHE A CA 1
ATOM 818 C C . PHE A 1 106 ? -3.671 4.487 -0.333 1.00 98.19 106 PHE A C 1
ATOM 820 O O . PHE A 1 106 ? -3.094 4.397 -1.413 1.00 98.19 106 PHE A O 1
ATOM 827 N N . ALA A 1 107 ? -4.585 3.597 0.069 1.00 97.69 107 ALA A N 1
ATOM 828 C CA . ALA A 1 107 ? -4.935 2.410 -0.715 1.00 97.69 107 ALA A CA 1
ATOM 829 C C . ALA A 1 107 ? -5.534 2.788 -2.079 1.00 97.69 107 ALA A C 1
ATOM 831 O O . ALA A 1 107 ? -5.168 2.215 -3.105 1.00 97.69 107 ALA A O 1
ATOM 832 N N . SER A 1 108 ? -6.411 3.796 -2.095 1.00 97.69 108 SER A N 1
ATOM 833 C CA . SER A 1 108 ? -7.055 4.291 -3.316 1.00 97.69 108 SER A CA 1
ATOM 834 C C . SER A 1 108 ? -6.037 4.908 -4.280 1.00 97.69 108 SER A C 1
ATOM 836 O O . SER A 1 108 ? -5.988 4.544 -5.455 1.00 97.69 108 SER A O 1
ATOM 838 N N . CYS A 1 109 ? -5.170 5.794 -3.779 1.00 97.75 109 CYS A N 1
ATOM 839 C CA . CYS A 1 109 ? -4.096 6.395 -4.569 1.00 97.75 109 CYS A CA 1
ATOM 840 C C . CYS A 1 109 ? -3.115 5.340 -5.090 1.00 97.75 109 CYS A C 1
ATOM 842 O O . CYS A 1 109 ? -2.712 5.401 -6.250 1.00 97.75 109 CYS A O 1
ATOM 844 N N . GLN A 1 110 ? -2.760 4.352 -4.267 1.00 96.50 110 GLN A N 1
ATOM 845 C CA . GLN A 1 110 ? -1.841 3.289 -4.658 1.00 96.50 110 GLN A CA 1
ATOM 846 C C . GLN A 1 110 ? -2.408 2.442 -5.805 1.00 96.50 110 GLN A C 1
ATOM 848 O O . GLN A 1 110 ? -1.693 2.192 -6.771 1.00 96.50 110 GLN A O 1
ATOM 853 N N . GLY A 1 111 ? -3.701 2.096 -5.773 1.00 94.12 111 GLY A N 1
ATOM 854 C CA . GLY A 1 111 ? -4.354 1.381 -6.876 1.00 94.12 111 GLY A CA 1
ATOM 855 C C . GLY A 1 111 ? -4.353 2.166 -8.197 1.00 94.12 111 GLY A C 1
ATOM 856 O O . GLY A 1 111 ? -4.118 1.597 -9.268 1.00 94.12 111 GLY A O 1
ATOM 857 N N . LEU A 1 112 ? -4.548 3.489 -8.137 1.00 95.44 112 LEU A N 1
ATOM 858 C CA . LEU A 1 112 ? -4.460 4.362 -9.316 1.00 95.44 112 LEU A CA 1
ATOM 859 C C . LEU A 1 112 ? -3.030 4.434 -9.873 1.00 95.44 112 LEU A C 1
ATOM 861 O O . LEU A 1 112 ? -2.840 4.352 -11.090 1.00 95.44 112 LEU A O 1
ATOM 865 N N . LEU A 1 113 ? -2.027 4.560 -8.999 1.00 96.31 113 LEU A N 1
ATOM 866 C CA . LEU A 1 113 ? -0.618 4.551 -9.398 1.00 96.31 113 LEU A CA 1
ATOM 867 C C . LEU A 1 113 ? -0.218 3.206 -10.007 1.00 96.31 113 LEU A C 1
ATOM 869 O O . LEU A 1 113 ? 0.403 3.198 -11.065 1.00 96.31 113 LEU A O 1
ATOM 873 N N . ASP A 1 114 ? -0.619 2.083 -9.408 1.00 94.25 114 ASP A N 1
ATOM 874 C CA . ASP A 1 114 ? -0.320 0.743 -9.930 1.00 94.25 114 ASP A CA 1
ATOM 875 C C . ASP A 1 114 ? -0.928 0.534 -11.323 1.00 94.25 114 ASP A C 1
ATOM 877 O O . ASP A 1 114 ? -0.262 0.040 -12.233 1.00 94.25 114 ASP A O 1
ATOM 881 N N . THR A 1 115 ? -2.157 1.011 -11.542 1.00 93.56 115 THR A N 1
ATOM 882 C CA . THR A 1 115 ? -2.791 0.991 -12.870 1.00 93.56 115 THR A CA 1
ATOM 883 C C . THR A 1 115 ? -1.970 1.790 -13.889 1.00 93.56 115 THR A C 1
ATOM 885 O O . THR A 1 115 ? -1.722 1.324 -15.001 1.00 93.56 115 THR A O 1
ATOM 888 N N . ARG A 1 116 ? -1.483 2.981 -13.514 1.00 95.00 116 ARG A N 1
ATOM 889 C CA . ARG A 1 116 ? -0.622 3.814 -14.375 1.00 95.00 116 ARG A CA 1
ATOM 890 C C . ARG A 1 116 ? 0.725 3.155 -14.669 1.00 95.00 116 ARG A C 1
ATOM 892 O O . ARG A 1 116 ? 1.167 3.185 -15.814 1.00 95.00 116 ARG A O 1
ATOM 899 N N . ILE A 1 117 ? 1.344 2.528 -13.673 1.00 94.81 117 ILE A N 1
ATOM 900 C CA . ILE A 1 117 ? 2.607 1.791 -13.811 1.00 94.81 117 ILE A CA 1
ATOM 901 C C . ILE A 1 117 ? 2.449 0.622 -14.794 1.00 94.81 117 ILE A C 1
ATOM 903 O O . ILE A 1 117 ? 3.310 0.433 -15.656 1.00 94.81 117 ILE A O 1
ATOM 907 N N . ARG A 1 118 ? 1.344 -0.133 -14.710 1.00 91.94 118 ARG A N 1
ATOM 908 C CA . ARG A 1 118 ? 1.036 -1.228 -15.648 1.00 91.94 118 ARG A CA 1
ATOM 909 C C . ARG A 1 118 ? 0.892 -0.729 -17.077 1.00 91.94 118 ARG A C 1
ATOM 911 O O . ARG A 1 118 ? 1.551 -1.271 -17.955 1.00 91.94 118 ARG A O 1
ATOM 918 N N . MET A 1 119 ? 0.126 0.343 -17.289 1.00 93.38 119 MET A N 1
ATOM 919 C CA . MET A 1 119 ? -0.048 0.928 -18.623 1.00 93.38 119 MET A CA 1
ATOM 920 C C . MET A 1 119 ? 1.285 1.374 -19.236 1.00 93.38 119 MET A C 1
ATOM 922 O O . MET A 1 119 ? 1.536 1.100 -20.405 1.00 93.38 119 MET A O 1
ATOM 926 N N . ILE A 1 120 ? 2.173 1.999 -18.451 1.00 93.56 120 ILE A N 1
ATOM 927 C CA . ILE A 1 120 ? 3.518 2.365 -18.928 1.00 93.56 120 ILE A CA 1
ATOM 928 C C . ILE A 1 120 ? 4.292 1.113 -19.355 1.00 93.56 120 ILE A C 1
ATOM 930 O O . ILE A 1 120 ? 4.878 1.094 -20.437 1.00 93.56 120 ILE A O 1
ATOM 934 N N . ARG A 1 121 ? 4.264 0.055 -18.535 1.00 90.56 121 ARG A N 1
ATOM 935 C CA . ARG A 1 121 ? 4.965 -1.202 -18.824 1.00 90.56 121 ARG A CA 1
ATOM 936 C C . ARG A 1 121 ? 4.440 -1.886 -20.087 1.00 90.56 121 ARG A C 1
ATOM 938 O O . ARG A 1 121 ? 5.241 -2.381 -20.865 1.00 90.56 121 ARG A O 1
ATOM 945 N N . GLU A 1 122 ? 3.127 -1.899 -20.285 1.00 90.44 122 GLU A N 1
ATOM 946 C CA . GLU A 1 122 ? 2.473 -2.499 -21.457 1.00 90.44 122 GLU A CA 1
ATOM 947 C C . GLU A 1 122 ? 2.708 -1.693 -22.739 1.00 90.44 122 GLU A C 1
ATOM 949 O O . GLU A 1 122 ? 2.811 -2.269 -23.817 1.00 90.44 122 GLU A O 1
ATOM 954 N N . SER A 1 123 ? 2.831 -0.367 -22.629 1.00 91.19 123 SER A N 1
ATOM 955 C CA . SER A 1 123 ? 3.098 0.511 -23.776 1.00 91.19 123 SER A CA 1
ATOM 956 C C . SER A 1 123 ? 4.558 0.515 -24.245 1.00 91.19 123 SER A C 1
ATOM 958 O O . SER A 1 123 ? 4.857 1.041 -25.316 1.00 91.19 123 SER A O 1
ATOM 960 N N . SER A 1 124 ? 5.481 -0.033 -23.450 1.00 89.12 124 SER A N 1
ATOM 961 C CA . SER A 1 124 ? 6.906 -0.021 -23.774 1.00 89.12 124 SER A CA 1
ATOM 962 C C . SER A 1 124 ? 7.285 -1.192 -24.682 1.00 89.12 124 SER A C 1
ATOM 964 O O . SER A 1 124 ? 6.955 -2.341 -24.403 1.00 89.12 124 SER A O 1
ATOM 966 N N . LEU A 1 125 ? 8.025 -0.906 -25.758 1.00 87.06 125 LEU A N 1
ATOM 967 C CA . LEU A 1 125 ? 8.493 -1.912 -26.724 1.00 87.06 125 LEU A CA 1
ATOM 968 C C . LEU A 1 125 ? 9.614 -2.812 -26.174 1.00 87.06 125 LEU A C 1
ATOM 970 O O . LEU A 1 125 ? 9.918 -3.846 -26.763 1.00 87.06 125 LEU A O 1
ATOM 974 N N . ALA A 1 126 ? 10.242 -2.413 -25.068 1.00 89.12 126 ALA A N 1
ATOM 975 C CA . ALA A 1 126 ? 11.325 -3.137 -24.418 1.00 89.12 126 ALA A CA 1
ATOM 976 C C . ALA A 1 126 ? 11.110 -3.161 -22.894 1.00 89.12 126 ALA A C 1
ATOM 978 O O . ALA A 1 126 ? 10.407 -2.305 -22.353 1.00 89.12 126 ALA A O 1
ATOM 979 N N . PRO A 1 127 ? 11.729 -4.104 -22.159 1.00 89.31 127 PRO A N 1
ATOM 980 C CA . PRO A 1 127 ? 11.695 -4.086 -20.702 1.00 89.31 127 PRO A CA 1
ATOM 981 C C . PRO A 1 127 ? 12.190 -2.747 -20.147 1.00 89.31 127 PRO A C 1
ATOM 983 O O . PRO A 1 127 ? 13.277 -2.295 -20.505 1.00 89.31 127 PRO A O 1
ATOM 986 N N . ILE A 1 128 ? 11.448 -2.148 -19.212 1.00 91.19 128 ILE A N 1
ATOM 987 C CA . ILE A 1 128 ? 11.790 -0.839 -18.621 1.00 91.19 128 ILE A CA 1
ATOM 988 C C . ILE A 1 128 ? 13.212 -0.825 -18.031 1.00 91.19 128 ILE A C 1
ATOM 990 O O . ILE A 1 128 ? 13.900 0.193 -18.075 1.00 91.19 128 ILE A O 1
ATOM 994 N N . SER A 1 129 ? 13.685 -1.963 -17.513 1.00 87.62 129 SER A N 1
ATOM 995 C CA . SER A 1 129 ? 15.041 -2.120 -16.973 1.00 87.62 129 SER A CA 1
ATOM 996 C C . SER A 1 129 ? 16.154 -2.068 -18.023 1.00 87.62 129 SER A C 1
ATOM 998 O O . SER A 1 129 ? 17.293 -1.797 -17.660 1.00 87.62 129 SER A O 1
ATOM 1000 N N . SER A 1 130 ? 15.845 -2.328 -19.296 1.00 91.25 130 SER A N 1
ATOM 1001 C CA . SER A 1 130 ? 16.801 -2.227 -20.409 1.00 91.25 130 SER A CA 1
ATOM 1002 C C . SER A 1 130 ? 16.909 -0.819 -20.998 1.00 91.25 130 SER A C 1
ATOM 1004 O O . SER A 1 130 ? 17.846 -0.543 -21.744 1.00 91.25 130 SER A O 1
ATOM 1006 N N . LEU A 1 131 ? 15.983 0.082 -20.655 1.00 91.94 131 LEU A N 1
ATOM 1007 C CA . LEU A 1 131 ? 16.022 1.467 -21.113 1.00 91.94 131 LEU A CA 1
ATOM 1008 C C . LEU A 1 131 ? 17.166 2.238 -20.435 1.00 91.94 131 LEU A C 1
ATOM 1010 O O . LEU A 1 131 ? 17.506 2.005 -19.267 1.00 91.94 131 LEU A O 1
ATOM 1014 N N . SER A 1 132 ? 17.730 3.210 -21.154 1.00 93.62 132 SER A N 1
ATOM 1015 C CA . SER A 1 132 ? 18.733 4.134 -20.608 1.00 93.62 132 SER A CA 1
ATOM 1016 C C . SER A 1 132 ? 18.197 4.869 -19.374 1.00 93.62 132 SER A C 1
ATOM 1018 O O . SER A 1 132 ? 17.000 5.119 -19.257 1.00 93.62 132 SER A O 1
ATOM 1020 N N . SER A 1 133 ? 19.071 5.237 -18.437 1.00 90.50 133 SER A N 1
ATOM 1021 C CA . SER A 1 133 ? 18.681 6.009 -17.246 1.00 90.50 133 SER A CA 1
ATOM 1022 C C . SER A 1 133 ? 18.126 7.394 -17.583 1.00 90.50 133 SER A C 1
ATOM 1024 O O . SER A 1 133 ? 17.310 7.918 -16.828 1.00 90.50 133 SER A O 1
ATOM 1026 N N . GLU A 1 134 ? 18.535 7.963 -18.719 1.00 93.69 134 GLU A N 1
ATOM 1027 C CA . GLU A 1 134 ? 18.032 9.253 -19.205 1.00 93.69 134 GLU A CA 1
ATOM 1028 C C . GLU A 1 134 ? 16.721 9.132 -19.991 1.00 93.69 134 GLU A C 1
ATOM 1030 O O . GLU A 1 134 ? 16.116 10.150 -20.325 1.00 93.69 134 GLU A O 1
ATOM 1035 N N . ASP A 1 135 ? 16.251 7.909 -20.259 1.00 94.81 135 ASP A N 1
ATOM 1036 C CA . ASP A 1 135 ? 14.991 7.691 -20.960 1.00 94.81 135 ASP A CA 1
ATOM 1037 C C . ASP A 1 135 ? 13.812 8.237 -20.124 1.00 94.81 135 ASP A C 1
ATOM 1039 O O . ASP A 1 135 ? 13.642 7.851 -18.955 1.00 94.81 135 ASP A O 1
ATOM 1043 N N . PRO A 1 136 ? 12.972 9.129 -20.687 1.00 94.81 136 PRO A N 1
ATOM 1044 C CA . PRO A 1 136 ? 11.861 9.732 -19.957 1.00 94.81 136 PRO A CA 1
ATOM 1045 C C . PRO A 1 136 ? 10.852 8.696 -19.443 1.00 94.81 136 PRO A C 1
ATOM 1047 O O . PRO A 1 136 ? 10.308 8.873 -18.350 1.00 94.81 136 PRO A O 1
ATOM 1050 N N . VAL A 1 137 ? 10.643 7.591 -20.166 1.00 95.12 137 VAL A N 1
ATOM 1051 C CA . VAL A 1 137 ? 9.727 6.512 -19.768 1.00 95.12 137 VAL A CA 1
ATOM 1052 C C . VAL A 1 137 ? 10.248 5.819 -18.513 1.00 95.12 137 VAL A C 1
ATOM 1054 O O . VAL A 1 137 ? 9.495 5.604 -17.559 1.00 95.12 137 VAL A O 1
ATOM 1057 N N . ARG A 1 138 ? 11.554 5.526 -18.463 1.00 94.75 138 ARG A N 1
ATOM 1058 C CA . ARG A 1 138 ? 12.182 4.903 -17.290 1.00 94.75 138 ARG A CA 1
ATOM 1059 C C . ARG A 1 138 ? 12.131 5.819 -16.069 1.00 94.75 138 ARG A C 1
ATOM 1061 O O . ARG A 1 138 ? 11.840 5.345 -14.970 1.00 94.75 138 ARG A O 1
ATOM 1068 N N . ARG A 1 139 ? 12.363 7.125 -16.244 1.00 95.25 139 ARG A N 1
ATOM 1069 C CA . ARG A 1 139 ? 12.288 8.111 -15.148 1.00 95.25 139 ARG A CA 1
ATOM 1070 C C . ARG A 1 139 ? 10.867 8.239 -14.604 1.00 95.25 139 ARG A C 1
ATOM 1072 O O . ARG A 1 139 ? 10.676 8.198 -13.389 1.00 95.25 139 ARG A O 1
ATOM 1079 N N . GLN A 1 140 ? 9.871 8.329 -15.486 1.00 95.69 140 GLN A N 1
ATOM 1080 C CA . GLN A 1 140 ? 8.466 8.396 -15.085 1.00 95.69 140 GLN A CA 1
ATOM 1081 C C . GLN A 1 140 ? 8.025 7.123 -14.355 1.00 95.69 140 GLN A C 1
ATOM 1083 O O . GLN A 1 140 ? 7.410 7.211 -13.291 1.00 95.69 140 GLN A O 1
ATOM 1088 N N . PHE A 1 141 ? 8.378 5.947 -14.885 1.00 95.38 141 PHE A N 1
ATOM 1089 C CA . PHE A 1 141 ? 8.124 4.668 -14.223 1.00 95.38 141 PHE A CA 1
ATOM 1090 C C . PHE A 1 141 ? 8.748 4.635 -12.825 1.00 95.38 141 PHE A C 1
ATOM 1092 O O . PHE A 1 141 ? 8.059 4.321 -11.857 1.00 95.38 141 PHE A O 1
ATOM 1099 N N . GLY A 1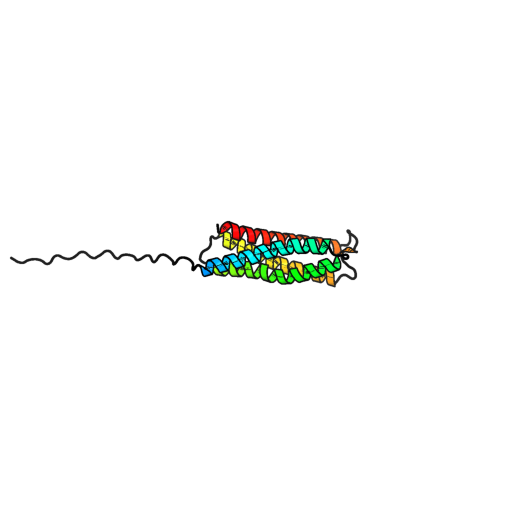 142 ? 10.029 4.999 -12.703 1.00 94.75 142 GLY A N 1
ATOM 1100 C CA . GLY A 1 142 ? 10.748 5.002 -11.429 1.00 94.75 142 GLY A CA 1
ATOM 1101 C C . GLY A 1 142 ? 10.111 5.925 -10.389 1.00 94.75 142 GLY A C 1
ATOM 1102 O O . GLY A 1 142 ? 9.934 5.523 -9.241 1.00 94.75 142 GLY A O 1
ATOM 1103 N N . MET A 1 143 ? 9.693 7.125 -10.797 1.00 97.25 143 MET A N 1
ATOM 1104 C CA . MET A 1 143 ? 8.992 8.072 -9.925 1.00 97.25 143 MET A CA 1
ATOM 1105 C C . MET A 1 143 ? 7.658 7.506 -9.420 1.00 97.25 143 MET A C 1
ATOM 1107 O O . MET A 1 143 ? 7.400 7.518 -8.217 1.00 97.25 143 MET A O 1
ATOM 1111 N N . LEU A 1 144 ? 6.813 6.990 -10.320 1.00 97.25 144 LEU A N 1
ATOM 1112 C CA . LEU A 1 144 ? 5.509 6.436 -9.943 1.00 97.25 144 LEU A CA 1
ATOM 1113 C C . LEU A 1 144 ? 5.659 5.184 -9.074 1.00 97.25 144 LEU A C 1
ATOM 1115 O O . LEU A 1 144 ? 4.945 5.037 -8.084 1.00 97.25 144 LEU A O 1
ATOM 1119 N N . HIS A 1 145 ? 6.607 4.308 -9.409 1.00 95.75 145 HIS A N 1
ATOM 1120 C CA . HIS A 1 145 ? 6.909 3.112 -8.628 1.00 95.75 145 HIS A CA 1
ATOM 1121 C C . HIS A 1 145 ? 7.426 3.460 -7.227 1.00 95.75 145 HIS A C 1
ATOM 1123 O O . HIS A 1 145 ? 6.967 2.881 -6.240 1.00 95.75 145 HIS A O 1
ATOM 1129 N N . GLY A 1 146 ? 8.319 4.447 -7.118 1.00 96.38 146 GLY A N 1
ATOM 1130 C CA . GLY A 1 146 ? 8.787 4.969 -5.836 1.00 96.38 146 GLY A CA 1
ATOM 1131 C C . GLY A 1 146 ? 7.640 5.528 -4.993 1.00 96.38 146 GLY A C 1
ATOM 1132 O O . GLY A 1 146 ? 7.487 5.143 -3.835 1.00 96.38 146 GLY A O 1
ATOM 1133 N N . LEU A 1 147 ? 6.768 6.352 -5.584 1.00 98.19 147 LEU A N 1
ATOM 1134 C CA . LEU A 1 147 ? 5.599 6.897 -4.888 1.00 98.19 147 LEU A CA 1
ATOM 1135 C C . LEU A 1 147 ? 4.631 5.794 -4.435 1.00 98.19 147 LEU A C 1
ATOM 1137 O O . LEU A 1 147 ? 4.188 5.796 -3.289 1.00 98.19 147 LEU A O 1
ATOM 1141 N N . SER A 1 148 ? 4.349 4.814 -5.296 1.00 96.75 148 SER A N 1
ATOM 1142 C CA . SER A 1 148 ? 3.534 3.647 -4.941 1.00 96.75 148 SER A CA 1
ATOM 1143 C C . SER A 1 148 ? 4.149 2.848 -3.786 1.00 96.75 148 SER A C 1
ATOM 1145 O O . SER A 1 148 ? 3.422 2.345 -2.932 1.00 96.75 148 SER A O 1
ATOM 1147 N N . SER A 1 149 ? 5.479 2.743 -3.736 1.00 96.56 149 SER A N 1
ATOM 1148 C CA . SER A 1 149 ? 6.195 2.045 -2.662 1.00 96.56 149 SER A CA 1
ATOM 1149 C C . SER A 1 149 ? 6.105 2.803 -1.335 1.00 96.56 149 SER A C 1
ATOM 1151 O O . SER A 1 149 ? 5.917 2.192 -0.285 1.00 96.56 149 SER A O 1
ATOM 1153 N N . LEU A 1 150 ? 6.164 4.139 -1.371 1.00 98.06 150 LEU A N 1
ATOM 1154 C CA . LEU A 1 150 ? 5.943 4.977 -0.190 1.00 98.06 150 LEU A CA 1
ATOM 1155 C C . LEU A 1 150 ? 4.514 4.845 0.347 1.00 98.06 150 LEU A C 1
ATOM 1157 O O . LEU A 1 150 ? 4.336 4.762 1.560 1.00 98.06 150 LEU A O 1
ATOM 1161 N N . LEU A 1 151 ? 3.503 4.769 -0.526 1.00 98.00 151 LEU A N 1
ATOM 1162 C CA . LEU A 1 151 ? 2.118 4.525 -0.104 1.00 98.00 151 LEU A CA 1
ATOM 1163 C C . LEU A 1 151 ? 1.951 3.146 0.550 1.00 98.00 151 LEU A C 1
ATOM 1165 O O . LEU A 1 151 ? 1.284 3.047 1.579 1.00 98.00 151 LEU A O 1
ATOM 1169 N N . LEU A 1 152 ? 2.610 2.111 0.019 1.00 96.94 152 LEU A N 1
ATOM 1170 C CA . LEU A 1 152 ? 2.641 0.777 0.627 1.00 96.94 152 LEU A CA 1
ATOM 1171 C C . LEU A 1 152 ? 3.278 0.804 2.026 1.00 96.94 152 LEU A C 1
ATOM 1173 O O . LEU A 1 152 ? 2.743 0.224 2.967 1.00 96.94 152 LEU A O 1
ATOM 1177 N N . ILE A 1 153 ? 4.403 1.501 2.196 1.00 98.00 153 ILE A N 1
ATOM 1178 C CA . ILE A 1 153 ? 5.024 1.671 3.518 1.00 98.00 153 ILE A CA 1
ATOM 1179 C C . ILE A 1 153 ? 4.081 2.445 4.450 1.00 98.00 153 ILE A C 1
ATOM 1181 O O . ILE A 1 153 ? 3.874 2.046 5.596 1.00 98.00 153 ILE A O 1
ATOM 1185 N N . GLY A 1 154 ? 3.442 3.503 3.945 1.00 98.31 154 GLY A N 1
ATOM 1186 C CA . GLY A 1 154 ? 2.430 4.269 4.670 1.00 98.31 154 GLY A CA 1
ATOM 1187 C C . GLY A 1 154 ? 1.256 3.410 5.147 1.00 98.31 154 GLY A C 1
ATOM 1188 O O . GLY A 1 154 ? 0.795 3.585 6.271 1.00 98.31 154 GLY A O 1
ATOM 1189 N N . GLN A 1 155 ? 0.812 2.438 4.344 1.00 98.00 155 GLN A N 1
ATOM 1190 C CA . GLN A 1 155 ? -0.208 1.453 4.724 1.00 98.00 155 GLN A CA 1
ATOM 1191 C C . GLN A 1 155 ? 0.227 0.583 5.902 1.00 98.00 155 GLN A C 1
ATOM 1193 O O . GLN A 1 155 ? -0.533 0.412 6.853 1.00 98.00 155 GLN A O 1
ATOM 1198 N N . VAL A 1 156 ? 1.456 0.065 5.864 1.00 98.19 156 VAL A N 1
ATOM 1199 C CA . VAL A 1 156 ? 2.009 -0.753 6.954 1.00 98.19 156 VAL A CA 1
ATOM 1200 C C . VAL A 1 156 ? 2.117 0.067 8.242 1.00 98.19 156 VAL A C 1
ATOM 1202 O O . VAL A 1 156 ? 1.720 -0.407 9.306 1.00 98.19 156 VAL A O 1
ATOM 1205 N N . ILE A 1 157 ? 2.578 1.317 8.148 1.00 98.44 157 ILE A N 1
ATOM 1206 C CA . ILE A 1 157 ? 2.657 2.238 9.290 1.00 98.44 157 ILE A CA 1
ATOM 1207 C C . ILE A 1 157 ? 1.261 2.543 9.846 1.00 98.44 157 ILE A C 1
ATOM 1209 O O . ILE A 1 157 ? 1.064 2.489 11.058 1.00 98.44 157 ILE A O 1
ATOM 1213 N N . ALA A 1 158 ? 0.277 2.822 8.988 1.00 98.00 158 ALA A N 1
ATOM 1214 C CA . ALA A 1 158 ? -1.095 3.086 9.416 1.00 98.00 158 ALA A CA 1
ATOM 1215 C C . ALA A 1 158 ? -1.716 1.867 10.118 1.00 98.00 158 ALA A C 1
ATOM 1217 O O . ALA A 1 158 ? -2.328 2.015 11.176 1.00 98.00 158 ALA A O 1
ATOM 1218 N N . ALA A 1 159 ? -1.507 0.661 9.583 1.00 97.62 159 ALA A N 1
ATOM 1219 C CA . ALA A 1 159 ? -1.958 -0.579 10.207 1.00 97.62 159 ALA A CA 1
ATOM 1220 C C . ALA A 1 159 ? -1.315 -0.784 11.590 1.00 97.62 159 ALA A C 1
ATOM 1222 O O . ALA A 1 159 ? -2.017 -1.084 12.557 1.00 97.62 159 ALA A O 1
ATOM 1223 N N . ALA A 1 160 ? -0.005 -0.548 11.714 1.00 97.56 160 ALA A N 1
ATOM 1224 C CA . ALA A 1 160 ? 0.705 -0.617 12.990 1.00 97.56 160 ALA A CA 1
ATOM 1225 C C . ALA A 1 160 ? 0.197 0.431 13.996 1.00 97.56 160 ALA A C 1
ATOM 1227 O O . ALA A 1 160 ? -0.028 0.108 15.160 1.00 97.56 160 ALA A O 1
ATOM 1228 N N . ALA A 1 161 ? -0.063 1.664 13.552 1.00 96.69 161 ALA A N 1
ATOM 1229 C CA . ALA A 1 161 ? -0.624 2.716 14.397 1.00 96.69 161 ALA A CA 1
ATOM 1230 C C . ALA A 1 161 ? -2.037 2.365 14.898 1.00 96.69 161 ALA A C 1
ATOM 1232 O O . ALA A 1 161 ? -2.376 2.624 16.052 1.00 96.69 161 ALA A O 1
ATOM 1233 N N . VAL A 1 162 ? -2.863 1.731 14.062 1.00 94.75 162 VAL A N 1
ATOM 1234 C CA . VAL A 1 162 ? -4.195 1.238 14.452 1.00 94.75 162 VAL A CA 1
ATOM 1235 C C . VAL A 1 162 ? -4.109 0.103 15.481 1.00 94.75 162 VAL A C 1
ATOM 1237 O O . VAL A 1 162 ? -4.968 0.014 16.357 1.00 94.75 162 VAL A O 1
ATOM 1240 N N . VAL A 1 163 ? -3.082 -0.748 15.409 1.00 94.31 163 VAL A N 1
ATOM 1241 C CA . VAL A 1 163 ? -2.807 -1.753 16.450 1.00 94.31 163 VAL A CA 1
ATOM 1242 C C . VAL A 1 163 ? -2.378 -1.069 17.751 1.00 94.31 163 VAL A C 1
ATOM 1244 O O . VAL A 1 163 ? -2.981 -1.321 18.789 1.00 94.31 163 VAL A O 1
ATOM 1247 N N . ALA A 1 164 ? -1.413 -0.149 17.689 1.00 91.88 164 ALA A N 1
ATOM 1248 C CA . ALA A 1 164 ? -0.853 0.521 18.864 1.00 91.88 164 ALA A CA 1
ATOM 1249 C C . ALA A 1 164 ? -1.855 1.431 19.598 1.00 91.88 164 ALA A C 1
ATOM 1251 O O . ALA A 1 164 ? -1.808 1.553 20.812 1.00 91.88 164 ALA A O 1
ATOM 1252 N N . THR A 1 165 ? -2.779 2.075 18.880 1.00 85.81 165 THR A N 1
ATOM 1253 C CA . THR A 1 165 ? -3.777 2.987 19.481 1.00 85.81 165 THR A CA 1
ATOM 1254 C C . THR A 1 165 ? -4.934 2.277 20.186 1.00 85.81 165 THR A C 1
ATOM 1256 O O . THR A 1 165 ? -5.770 2.946 20.803 1.00 85.81 165 THR A O 1
ATOM 1259 N N . ARG A 1 166 ? -5.009 0.946 20.075 1.00 72.75 166 ARG A N 1
ATOM 1260 C CA . ARG A 1 166 ? -6.001 0.116 20.768 1.00 72.75 166 ARG A CA 1
ATOM 1261 C C . ARG A 1 166 ? -5.551 -0.396 22.131 1.00 72.75 166 ARG A C 1
ATOM 1263 O O . ARG A 1 166 ? -6.421 -0.843 22.881 1.00 72.75 166 ARG A O 1
ATOM 1270 N N . GLU A 1 167 ? -4.248 -0.403 22.389 1.00 57.75 167 GLU A N 1
ATOM 1271 C CA . GLU A 1 167 ? -3.669 -0.698 23.705 1.00 57.75 167 GLU A CA 1
ATOM 1272 C C . GLU A 1 167 ? -3.809 0.519 24.632 1.00 57.75 167 GLU A C 1
ATOM 1274 O O . GLU A 1 167 ? -4.084 0.289 25.831 1.00 57.75 167 GLU A O 1
#

Secondary structure (DSSP, 8-state):
--PPP--PPPPP------PPPPPPHHHHHHHHHHHHHHHHHHHHHHHHHHHHHHH-SSHHHHHHHHHHHHHHHHHHHHHHHHHHHHHHTTTS-HHHHHHHHHHHHHHHHHHHHHHHHHHHHHH-SS-GGGS-TT-HHHHHHHHHHHHHHHHHHHHHHHHHHHHHTT-

Sequence (167 aa):
MTEEPIETAPQPAIFNISLPDPPRRSSLAITRLIQALWLGSGVFLLLTASAAFHAASNTTDAANVVGAVLVRWHYIALLAPLTLMFLEWRRSRPIMLMILFVAVLFASCQGLLDTRIRMIRESSLAPISSLSSEDPVRRQFGMLHGLSSLLLIGQVIAAAAVVATRE

Foldseek 3Di:
DDDDDDDDDDDPDPPPPPDPDDPDPVLVVVLVVLLCCQLVLLVVLVVLLVVLCVPDPDPVVSCVVSLVSVVVSLCSQQVSLVVNCVSCVVPDDPVLNVLSVVSNVLSVVLVVLSVVLVVLCVPDPDGLVPDDPPDPSVVVSVVSVVSSVVSSVSSSVSSVVNVVRVD

Radius of gyration: 27.06 Å; chains: 1; bounding box: 78×28×95 Å

pLDDT: mean 89.42, std 11.41, range [50.31, 98.44]